Protein AF-A0A5N7ZAA3-F1 (afdb_monomer)

Solvent-accessible surface area (backbone atoms only — not comparable to full-atom values): 5442 Å² total; per-residue (Å²): 130,82,92,69,86,53,92,76,44,68,81,85,40,92,74,57,72,93,79,53,92,51,83,88,69,57,48,72,67,58,50,52,51,53,52,52,52,50,52,48,41,62,65,64,44,59,81,44,44,69,45,58,77,69,63,42,58,69,58,50,52,51,53,50,52,54,39,43,76,71,45,68,76,20,36,78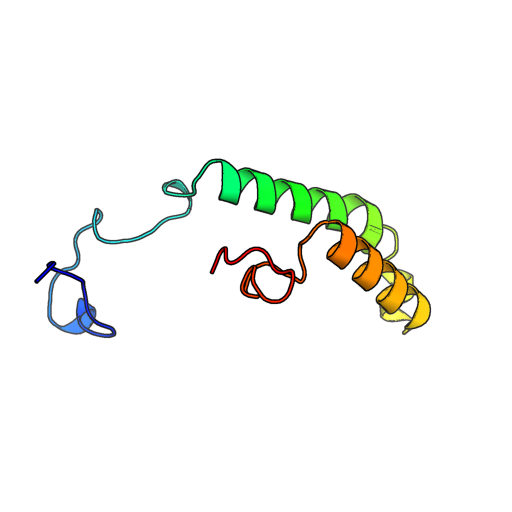,33,49,54,96,79,75,25,62,52,72,107

Nearest PDB structures (foldseek):
  3owa-assembly1_B  TM=9.869E-01  e=1.668E-03  Bacillus anthracis str. 'Ames Ancestor'
  3owa-assembly2_D  TM=9.888E-01  e=1.379E-03  Bacillus anthracis str. 'Ames Ancestor'
  3owa-assembly1_A  TM=9.849E-01  e=3.803E-03  Bacillus anthracis str. 'Ames Ancestor'
  2z1q-assembly1_A  TM=9.623E-01  e=4.052E-03  Thermus thermophilus HB8
  2z1q-assembly1_B  TM=9.315E-01  e=6.728E-03  Thermus thermophilus HB8

Mean predicted aligned error: 5.16 Å

Secondary structure (DSSP, 8-state):
---PPPTTGGGTSPPPGGGS--GGG--HHHHHHHHHHHHHIIIIIGGGHHHHHTT-HHHHHHHHHHHHHTTTTSTTS-GGGTS----

Foldseek 3Di:
DDPQQDVPNVVPDPDDPVNDDDPVNDDPVRVVVVVVVVVLCVPQPPVCVVCVVVVVVVSVVVSVVVCVVVLNVQCCPDVVVVHDNPD

Structure (mmCIF, N/CA/C/O backbone):
data_AF-A0A5N7ZAA3-F1
#
_entry.id   AF-A0A5N7ZAA3-F1
#
loop_
_atom_site.group_PDB
_atom_site.id
_atom_site.type_symbol
_atom_site.label_atom_id
_atom_site.label_alt_id
_atom_site.label_comp_id
_atom_site.label_asym_id
_atom_site.label_entity_id
_atom_site.label_seq_id
_atom_site.pdbx_PDB_ins_code
_atom_site.Cartn_x
_atom_site.Cartn_y
_atom_site.Cartn_z
_atom_site.occupancy
_atom_site.B_iso_or_equiv
_atom_site.auth_seq_id
_atom_site.auth_comp_id
_atom_site.auth_asym_id
_atom_site.auth_atom_id
_atom_site.pdbx_PDB_model_num
ATOM 1 N N . MET A 1 1 ? -9.421 4.376 31.631 1.00 45.34 1 MET A N 1
ATOM 2 C CA . MET A 1 1 ? -9.103 3.232 30.754 1.00 45.34 1 MET A CA 1
ATOM 3 C C . MET A 1 1 ? -10.198 3.184 29.718 1.00 45.34 1 MET A C 1
ATOM 5 O O . MET A 1 1 ? -11.345 2.991 30.098 1.00 45.34 1 MET A O 1
ATOM 9 N N . GLU A 1 2 ? -9.872 3.497 28.469 1.00 56.31 2 GLU A N 1
ATOM 10 C CA . GLU A 1 2 ? -10.831 3.475 27.363 1.00 56.31 2 GLU A CA 1
ATOM 11 C C . GLU A 1 2 ? -11.457 2.080 27.231 1.00 56.31 2 GLU A C 1
ATOM 13 O O . GLU A 1 2 ? -10.796 1.066 27.469 1.00 56.31 2 GLU A O 1
ATOM 18 N N . ASN A 1 3 ? -12.748 2.032 26.895 1.00 69.44 3 ASN A N 1
ATOM 19 C CA . ASN A 1 3 ? -13.524 0.804 26.695 1.00 69.44 3 ASN A CA 1
ATOM 20 C C . ASN A 1 3 ? -13.136 0.110 25.373 1.00 69.44 3 ASN 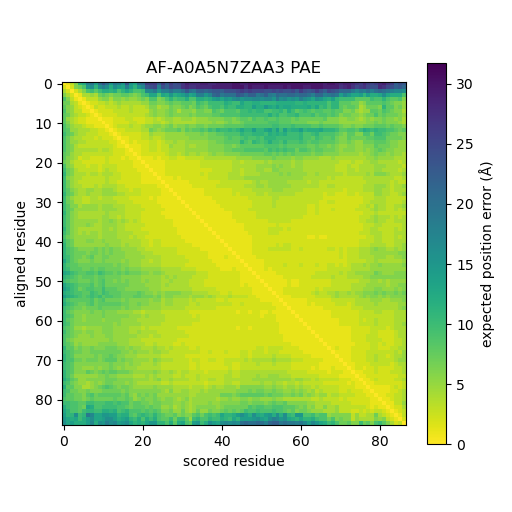A C 1
ATOM 22 O O . ASN A 1 3 ? -13.987 -0.148 24.532 1.00 69.44 3 ASN A O 1
ATOM 26 N N . ILE A 1 4 ? -11.853 -0.185 25.171 1.00 78.44 4 ILE A N 1
ATOM 27 C CA . ILE A 1 4 ? -11.359 -0.836 23.954 1.00 78.44 4 ILE A CA 1
ATOM 28 C C . ILE A 1 4 ? -11.712 -2.328 23.998 1.00 78.44 4 ILE A C 1
ATOM 30 O O . ILE A 1 4 ? -11.373 -3.032 24.958 1.00 78.44 4 ILE A O 1
ATOM 34 N N . THR A 1 5 ? -12.382 -2.818 22.951 1.00 81.88 5 THR A N 1
ATOM 35 C CA . THR A 1 5 ? -12.675 -4.246 22.764 1.00 81.88 5 THR A CA 1
ATOM 36 C C . THR A 1 5 ? -11.370 -5.017 22.591 1.00 81.88 5 THR A C 1
ATOM 38 O O . THR A 1 5 ? -10.587 -4.758 21.681 1.00 81.88 5 THR A O 1
ATOM 41 N N . ARG A 1 6 ? -11.116 -5.983 23.476 1.00 88.00 6 ARG A N 1
ATOM 42 C CA . ARG A 1 6 ? -9.919 -6.830 23.402 1.00 88.00 6 ARG A CA 1
ATOM 43 C C . ARG A 1 6 ? -10.084 -7.922 22.348 1.00 88.00 6 ARG A C 1
ATOM 45 O O . ARG A 1 6 ? -11.196 -8.378 22.079 1.00 88.00 6 ARG A O 1
ATOM 52 N N . GLY A 1 7 ? -8.962 -8.407 21.814 1.00 90.12 7 GLY A N 1
ATOM 53 C CA . GLY A 1 7 ? -8.950 -9.560 20.911 1.00 90.12 7 GLY A CA 1
ATOM 54 C C . GLY A 1 7 ? -9.725 -10.747 21.500 1.00 90.12 7 GLY A C 1
ATOM 55 O O . GLY A 1 7 ? -9.483 -11.147 22.638 1.00 90.12 7 GLY A O 1
ATOM 56 N 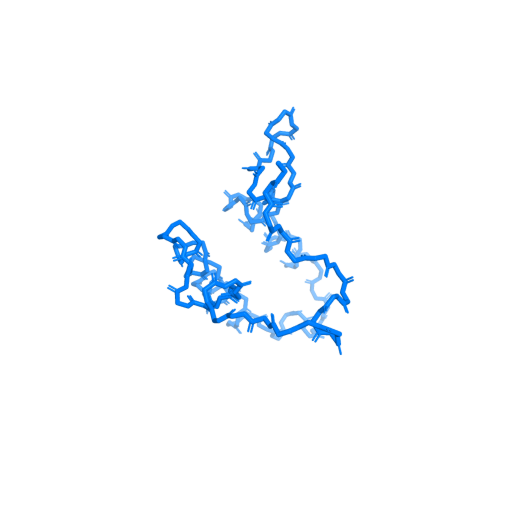N . GLY A 1 8 ? -10.697 -11.270 20.746 1.00 89.44 8 GLY A N 1
ATOM 57 C CA . GLY A 1 8 ? -11.560 -12.390 21.154 1.00 89.44 8 GLY A CA 1
ATOM 58 C C . GLY A 1 8 ? -12.730 -12.035 22.082 1.00 89.44 8 GLY A C 1
ATOM 59 O O . GLY A 1 8 ? -13.579 -12.886 22.337 1.00 89.44 8 GLY A O 1
ATOM 60 N N . GLN A 1 9 ? -12.832 -10.794 22.568 1.00 92.00 9 GLN A N 1
ATOM 61 C CA . GLN A 1 9 ? -13.879 -10.395 23.517 1.00 92.00 9 GLN A CA 1
ATOM 62 C C . GLN A 1 9 ? -15.290 -10.393 22.906 1.00 92.00 9 GLN A C 1
ATOM 64 O O . GLN A 1 9 ? -16.266 -10.572 23.635 1.00 92.00 9 GLN A O 1
ATOM 69 N N . PHE A 1 10 ? -15.392 -10.275 21.579 1.00 90.94 10 PHE A N 1
ATOM 70 C CA . PHE A 1 10 ? -16.649 -10.353 20.826 1.00 90.94 10 PHE A CA 1
ATOM 71 C C . PHE A 1 10 ? -17.400 -11.689 21.012 1.00 90.94 10 PHE A C 1
ATOM 73 O O . PHE A 1 10 ? -18.595 -11.763 20.754 1.00 90.94 10 PHE A O 1
ATOM 80 N N . LEU A 1 11 ? -16.726 -12.756 21.470 1.00 91.88 11 LEU A N 1
ATOM 81 C CA . LEU A 1 11 ? -17.351 -14.064 21.722 1.00 91.88 11 LEU A CA 1
ATOM 82 C C . LEU A 1 11 ? -18.252 -14.080 22.961 1.00 91.88 11 LEU A C 1
ATOM 84 O O . LEU A 1 11 ? -19.155 -14.906 23.061 1.00 91.88 11 LEU A O 1
ATOM 88 N N . VAL A 1 12 ? -17.960 -13.219 23.935 1.00 93.81 12 VAL A N 1
ATOM 89 C CA . VAL A 1 12 ? -18.580 -13.250 25.271 1.00 93.81 12 VAL A CA 1
ATOM 90 C C . VAL A 1 12 ? -19.264 -11.935 25.636 1.00 93.81 12 VAL A C 1
ATOM 92 O O . VAL A 1 12 ? -19.885 -11.836 26.693 1.00 93.81 12 VAL A O 1
ATOM 95 N N . LYS A 1 13 ? -19.137 -10.916 24.785 1.00 88.38 13 LYS A N 1
ATOM 96 C CA . LYS A 1 13 ? -19.707 -9.586 24.969 1.00 88.38 13 LYS A CA 1
ATOM 97 C C . LYS A 1 13 ? -20.223 -9.083 23.627 1.00 88.38 13 LYS A C 1
ATOM 99 O O . LYS A 1 13 ? -19.530 -9.198 22.624 1.00 88.38 13 LYS A O 1
ATOM 104 N N . GLU A 1 14 ? -21.412 -8.492 23.639 1.00 89.69 14 GLU A N 1
ATOM 105 C CA . GLU A 1 14 ? -21.963 -7.793 22.481 1.00 89.69 14 GLU A CA 1
ATOM 106 C C . GLU A 1 14 ? -21.044 -6.634 22.058 1.00 89.69 14 GLU A C 1
ATOM 108 O O . GLU A 1 14 ? -20.617 -5.826 22.891 1.00 89.69 14 GLU A O 1
ATOM 113 N N . THR A 1 15 ? -20.729 -6.579 20.764 1.00 88.81 15 THR A N 1
ATOM 114 C CA . THR A 1 15 ? -19.959 -5.504 20.127 1.00 88.81 15 THR A CA 1
ATOM 115 C C . THR A 1 15 ? -20.928 -4.615 19.369 1.00 88.81 15 THR A C 1
ATOM 117 O O . THR A 1 15 ? -21.707 -5.109 18.553 1.00 88.81 15 THR A O 1
ATOM 120 N N . LYS A 1 16 ? -20.905 -3.313 19.648 1.00 89.12 16 LYS A N 1
ATOM 121 C CA . LYS A 1 16 ? -21.777 -2.366 18.962 1.00 89.12 16 LYS A CA 1
ATOM 122 C C . LYS A 1 16 ? -21.202 -1.994 17.599 1.00 89.12 16 LYS A C 1
ATOM 124 O O . LYS A 1 16 ? -20.005 -2.143 17.377 1.00 89.12 16 LYS A O 1
ATOM 129 N N . CYS A 1 17 ? -22.042 -1.490 16.698 1.00 90.69 17 CYS A N 1
ATOM 130 C CA . CYS A 1 17 ? -21.606 -1.130 15.346 1.00 90.69 17 CYS A CA 1
ATOM 131 C C . CYS A 1 17 ? -20.574 0.006 15.363 1.00 90.69 17 CYS A C 1
ATOM 133 O O . CYS A 1 17 ? -19.628 -0.037 14.593 1.00 90.69 17 CYS A O 1
ATOM 135 N 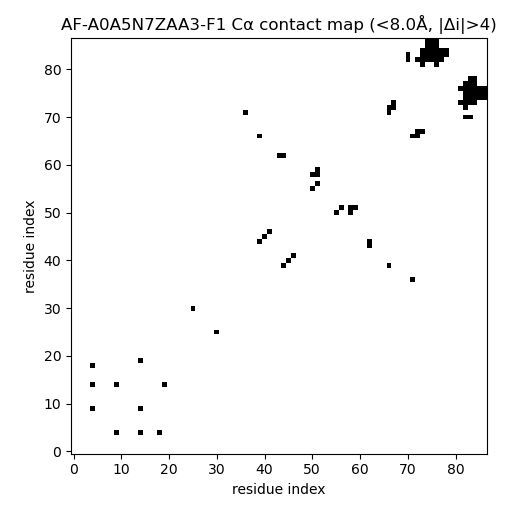N . GLU A 1 18 ? -20.711 0.967 16.281 1.00 89.81 18 GLU A N 1
ATOM 136 C CA . GLU A 1 18 ? -19.752 2.064 16.467 1.00 89.81 18 GLU A CA 1
ATOM 137 C C . GLU A 1 18 ? -18.352 1.617 16.930 1.00 89.81 18 GLU A C 1
ATOM 139 O O . GLU A 1 18 ? -17.401 2.385 16.827 1.00 89.81 18 GLU A O 1
ATOM 144 N N . ASP A 1 19 ? -18.220 0.384 17.429 1.00 88.88 19 ASP A N 1
ATOM 145 C CA . ASP A 1 19 ? -16.949 -0.195 17.876 1.00 88.88 19 ASP A CA 1
ATOM 146 C C . ASP A 1 19 ? -16.288 -1.061 16.778 1.00 88.88 19 ASP A C 1
ATOM 148 O O . ASP A 1 19 ? -15.318 -1.777 17.049 1.00 88.88 19 ASP A O 1
ATOM 152 N N . ILE A 1 20 ? -16.830 -1.050 15.554 1.00 90.94 20 ILE A N 1
ATOM 153 C CA . ILE A 1 20 ? -16.371 -1.845 14.410 1.00 90.94 20 ILE A CA 1
ATOM 154 C C . ILE A 1 20 ? -15.897 -0.894 13.315 1.00 90.94 20 ILE A C 1
ATOM 156 O O . ILE A 1 20 ? -16.651 -0.047 12.859 1.00 90.94 20 ILE A O 1
ATOM 160 N N . PHE A 1 21 ? -14.662 -1.083 12.858 1.00 93.12 21 PHE A N 1
ATOM 161 C CA . PHE A 1 21 ? -14.125 -0.351 11.718 1.00 93.12 21 PHE A CA 1
ATOM 162 C C . PHE A 1 21 ? -14.577 -0.987 10.397 1.00 93.12 21 PHE A C 1
ATOM 164 O O . PHE A 1 21 ? -14.422 -2.197 10.192 1.00 93.12 21 PHE A O 1
ATOM 171 N N . THR A 1 22 ? -15.114 -0.170 9.498 1.00 95.62 22 THR A N 1
ATOM 172 C CA . THR A 1 22 ? -15.650 -0.545 8.185 1.00 95.62 22 THR A CA 1
ATOM 173 C C . THR A 1 22 ? -15.000 0.285 7.068 1.00 95.62 22 THR A C 1
ATOM 175 O O . THR A 1 22 ? -14.357 1.295 7.347 1.00 95.62 22 THR A O 1
ATOM 178 N N . PRO A 1 23 ? -15.118 -0.105 5.784 1.00 95.38 23 PRO A N 1
ATOM 179 C CA . PRO A 1 23 ? -14.591 0.697 4.675 1.00 95.38 23 PRO A CA 1
ATOM 180 C C . PRO A 1 23 ? -15.163 2.119 4.596 1.00 95.38 23 PRO A C 1
ATOM 182 O O . PRO A 1 23 ? -14.512 3.014 4.061 1.00 95.38 23 PRO A O 1
ATOM 185 N N . GLU A 1 24 ? -16.373 2.330 5.108 1.00 95.38 24 GLU A N 1
ATOM 186 C CA . GLU A 1 24 ? -17.009 3.641 5.206 1.00 95.38 24 GLU A CA 1
ATOM 187 C C . GLU A 1 24 ? -16.307 4.571 6.214 1.00 95.38 24 GLU A C 1
ATOM 189 O O . GLU A 1 24 ? -16.462 5.787 6.115 1.00 95.38 24 GLU A O 1
ATOM 194 N N . ASP A 1 25 ? -15.500 4.022 7.130 1.00 95.81 25 ASP A N 1
ATOM 195 C CA . ASP A 1 25 ? -14.736 4.767 8.140 1.00 95.81 25 ASP A CA 1
ATOM 196 C C . ASP A 1 25 ? -13.334 5.187 7.658 1.00 95.81 25 ASP A C 1
ATOM 198 O O . ASP A 1 25 ? -12.577 5.803 8.415 1.00 95.81 25 ASP A O 1
ATOM 202 N N . PHE A 1 26 ? -12.952 4.854 6.417 1.00 95.44 26 PHE A N 1
ATOM 203 C CA . PHE A 1 26 ? -11.651 5.248 5.877 1.00 95.44 26 PHE A CA 1
ATOM 204 C C . PHE A 1 26 ? -11.492 6.772 5.828 1.00 95.44 26 PHE A C 1
ATOM 206 O O . PHE A 1 26 ? -12.373 7.497 5.362 1.00 95.44 26 PHE A O 1
ATOM 213 N N . SER A 1 27 ? -10.319 7.258 6.237 1.00 95.31 27 SER A N 1
ATOM 214 C CA . SER A 1 27 ? -9.957 8.666 6.077 1.00 95.31 27 SER A CA 1
ATOM 215 C C . SER A 1 27 ? -9.762 9.028 4.600 1.00 95.31 27 SER A C 1
ATOM 217 O O . SER A 1 27 ? -9.487 8.170 3.757 1.00 95.31 27 SER A O 1
ATOM 219 N N . GLU A 1 28 ? -9.845 10.322 4.274 1.00 94.81 28 GLU A N 1
ATOM 220 C CA . GLU A 1 28 ? -9.555 10.812 2.918 1.00 94.81 28 GLU A CA 1
ATOM 221 C C . GLU A 1 28 ? -8.159 10.386 2.445 1.00 94.81 28 GLU A C 1
ATOM 223 O O . GLU A 1 28 ? -7.994 9.953 1.307 1.00 94.81 28 GLU A O 1
ATOM 228 N N . GLU A 1 29 ? -7.169 10.419 3.336 1.00 91.31 29 GLU A N 1
ATOM 229 C CA . GLU A 1 29 ? -5.804 9.978 3.054 1.00 91.31 29 GLU A CA 1
ATOM 230 C C . GLU A 1 29 ? -5.731 8.478 2.721 1.00 91.31 29 GLU A C 1
ATOM 232 O O . GLU A 1 29 ? -5.098 8.089 1.738 1.00 91.31 29 GLU A O 1
ATOM 237 N N . GLN A 1 30 ? -6.437 7.629 3.475 1.00 92.81 30 GLN A N 1
ATOM 238 C CA . GLN A 1 30 ? -6.513 6.189 3.202 1.00 92.81 30 GLN A CA 1
ATOM 239 C C . GLN A 1 30 ? -7.198 5.903 1.857 1.00 92.81 30 GLN A C 1
ATOM 241 O O . GLN A 1 30 ? -6.750 5.035 1.101 1.00 92.81 30 GLN A O 1
ATOM 246 N N . LEU A 1 31 ? -8.253 6.653 1.522 1.00 95.31 31 LEU A N 1
ATOM 247 C CA . LEU A 1 31 ? -8.936 6.557 0.229 1.00 95.31 31 LEU A CA 1
ATOM 248 C C . LEU A 1 31 ? -8.026 6.996 -0.927 1.00 95.31 31 LEU A C 1
ATOM 250 O O . LEU A 1 31 ? -7.930 6.287 -1.930 1.00 95.31 31 LEU A O 1
ATOM 254 N N . MET A 1 32 ? -7.310 8.111 -0.770 1.00 92.81 32 MET A N 1
ATOM 255 C CA . MET A 1 32 ? -6.341 8.595 -1.758 1.00 92.81 32 MET A CA 1
ATOM 256 C C . MET A 1 32 ? -5.199 7.599 -1.977 1.00 92.81 32 MET A C 1
ATOM 258 O O . MET A 1 32 ? -4.825 7.338 -3.124 1.00 92.81 32 MET A O 1
ATOM 262 N N . MET A 1 33 ? -4.666 7.003 -0.907 1.00 91.75 33 MET A N 1
ATOM 263 C CA . MET A 1 33 ? -3.631 5.974 -1.010 1.00 91.75 33 MET A CA 1
ATOM 264 C C . MET A 1 33 ? -4.146 4.746 -1.772 1.00 91.75 33 MET A C 1
ATOM 266 O O . MET A 1 33 ? -3.486 4.280 -2.702 1.00 91.75 33 MET A O 1
ATOM 270 N N . ARG A 1 34 ? -5.350 4.254 -1.443 1.00 94.56 34 ARG A N 1
ATOM 271 C CA . ARG A 1 34 ? -5.999 3.141 -2.158 1.00 94.56 34 ARG A CA 1
ATOM 272 C C . ARG A 1 34 ? -6.116 3.425 -3.656 1.00 94.56 34 ARG A C 1
ATOM 274 O O . ARG A 1 34 ? -5.784 2.563 -4.471 1.00 94.56 34 ARG A O 1
ATOM 281 N N . ASP A 1 35 ? -6.598 4.610 -4.014 1.00 96.06 35 ASP A N 1
ATOM 282 C CA . ASP A 1 35 ? -6.826 4.985 -5.410 1.00 96.06 35 ASP A CA 1
ATOM 283 C C . ASP A 1 35 ? -5.502 5.142 -6.172 1.00 96.06 35 ASP A C 1
ATOM 285 O O . ASP A 1 35 ? -5.390 4.669 -7.304 1.00 96.06 35 ASP A O 1
ATOM 289 N N . SER A 1 36 ? -4.468 5.676 -5.517 1.00 94.12 36 SER A N 1
ATOM 290 C CA . SER A 1 36 ? -3.117 5.792 -6.083 1.00 94.12 36 SER A CA 1
ATOM 291 C C . SER A 1 36 ? -2.490 4.421 -6.363 1.00 94.12 36 SER A C 1
ATOM 293 O O . SER A 1 36 ? -1.924 4.195 -7.434 1.00 94.12 36 SER A O 1
ATOM 295 N N . VAL A 1 37 ? -2.637 3.465 -5.433 1.00 95.56 37 VAL A N 1
ATOM 296 C CA . VAL A 1 37 ? -2.192 2.074 -5.634 1.00 95.56 37 VAL A CA 1
ATOM 297 C C . VAL A 1 37 ? -2.930 1.445 -6.810 1.00 95.56 37 VAL A C 1
ATOM 299 O O . VAL A 1 37 ? -2.308 0.810 -7.662 1.00 95.56 37 VAL A O 1
ATOM 302 N N . LYS A 1 38 ? -4.251 1.624 -6.879 1.00 97.25 38 LYS A N 1
ATOM 303 C CA . LYS A 1 38 ? -5.068 1.066 -7.959 1.00 97.25 38 LYS A CA 1
ATOM 304 C C . LYS A 1 38 ? -4.632 1.597 -9.323 1.00 97.25 38 LYS A C 1
ATOM 306 O O . LYS A 1 38 ? -4.426 0.811 -10.242 1.00 97.25 38 LYS A O 1
ATOM 311 N N . GLU A 1 39 ? -4.427 2.905 -9.435 1.00 96.88 39 GLU A N 1
ATOM 312 C CA . GLU A 1 39 ? -3.962 3.537 -10.667 1.00 96.88 39 GLU A CA 1
ATOM 313 C C . GLU A 1 39 ? -2.583 3.020 -11.101 1.00 96.88 39 GLU A C 1
ATOM 315 O O . GLU A 1 39 ? -2.381 2.715 -12.278 1.00 96.88 39 GLU A O 1
ATOM 320 N N . PHE A 1 40 ? -1.650 2.863 -10.158 1.00 96.50 40 PHE A N 1
ATOM 321 C CA . PHE A 1 40 ? -0.336 2.283 -10.432 1.00 96.50 40 PHE A CA 1
ATOM 322 C C . PHE A 1 40 ? -0.447 0.848 -10.964 1.00 96.50 40 PHE A C 1
ATOM 324 O O . PHE A 1 40 ? 0.170 0.510 -11.975 1.00 96.50 40 PHE A O 1
ATOM 331 N N . VAL A 1 41 ? -1.271 0.006 -10.333 1.00 96.75 41 VAL A N 1
ATOM 332 C CA . VAL A 1 41 ? -1.484 -1.380 -10.776 1.00 96.75 41 VAL A CA 1
ATOM 333 C C . VAL A 1 41 ? -2.097 -1.425 -12.177 1.00 96.75 41 VAL A C 1
ATOM 335 O O . VAL A 1 41 ? -1.600 -2.156 -13.038 1.00 96.75 41 VAL A O 1
ATOM 338 N N . ASP A 1 42 ? -3.137 -0.630 -12.424 1.00 97.38 42 ASP A N 1
ATOM 339 C CA . ASP A 1 42 ? -3.867 -0.618 -13.694 1.00 97.38 42 ASP A CA 1
ATOM 340 C C . ASP A 1 42 ? -3.000 -0.118 -14.861 1.00 97.38 42 ASP A C 1
ATOM 342 O O . ASP A 1 42 ? -3.156 -0.586 -15.992 1.00 97.38 42 ASP A O 1
ATOM 346 N N . LYS A 1 43 ? -2.069 0.810 -14.604 1.00 95.50 43 LYS A N 1
ATOM 347 C CA . LYS A 1 43 ? -1.202 1.403 -15.635 1.00 95.50 43 LYS A CA 1
ATOM 348 C C . LYS A 1 43 ? 0.110 0.657 -15.841 1.00 95.50 43 LYS A C 1
ATOM 350 O O . LYS A 1 43 ? 0.521 0.457 -16.981 1.00 95.50 43 LYS A O 1
ATOM 355 N N . GLU A 1 44 ? 0.778 0.254 -14.765 1.00 93.88 44 GLU A N 1
ATOM 356 C CA . GLU A 1 44 ? 2.148 -0.265 -14.840 1.00 93.88 44 GLU A CA 1
ATOM 357 C C . GLU A 1 44 ? 2.180 -1.796 -14.833 1.00 93.88 44 GLU A C 1
ATOM 359 O O . GLU A 1 44 ? 2.959 -2.405 -15.570 1.00 93.88 44 GLU A O 1
ATOM 364 N N . LEU A 1 45 ? 1.322 -2.441 -14.035 1.00 94.88 45 LEU A N 1
ATOM 365 C CA . LEU A 1 45 ? 1.402 -3.885 -13.797 1.00 94.88 45 LEU A CA 1
ATOM 366 C C . LEU A 1 45 ? 0.491 -4.661 -14.743 1.00 94.88 45 LEU A C 1
ATOM 368 O O . LEU A 1 45 ? 0.953 -5.578 -15.425 1.00 94.88 45 LEU A O 1
ATOM 372 N N . TRP A 1 46 ? -0.792 -4.300 -14.804 1.00 96.50 46 TRP A N 1
ATOM 373 C CA . TRP A 1 46 ? -1.794 -5.059 -15.553 1.00 96.50 46 TRP A CA 1
ATOM 374 C C . TRP A 1 46 ? -1.475 -5.189 -17.052 1.00 96.50 46 TRP A C 1
ATOM 376 O O . TRP A 1 46 ? -1.501 -6.316 -17.558 1.00 96.50 46 TRP A O 1
ATOM 386 N N . PRO A 1 47 ? -1.070 -4.118 -17.767 1.00 96.69 47 PRO A N 1
ATOM 387 C CA . PRO A 1 47 ? -0.713 -4.215 -19.184 1.00 96.69 47 PRO A CA 1
ATOM 388 C C . PRO A 1 47 ? 0.535 -5.071 -19.432 1.00 96.69 47 PRO A C 1
ATOM 390 O O . PRO A 1 47 ? 0.728 -5.587 -20.529 1.00 96.69 47 PRO A O 1
ATOM 393 N N . ASN A 1 48 ? 1.377 -5.239 -18.410 1.00 96.06 48 ASN A N 1
ATOM 394 C CA . ASN A 1 48 ? 2.643 -5.959 -18.483 1.00 96.06 48 ASN A CA 1
ATOM 395 C C . ASN A 1 48 ? 2.602 -7.329 -17.786 1.00 96.06 48 ASN A C 1
ATOM 397 O O . ASN A 1 48 ? 3.653 -7.944 -17.590 1.00 96.06 48 ASN A O 1
ATOM 401 N N . LYS A 1 49 ? 1.410 -7.840 -17.437 1.00 95.75 49 LYS A N 1
ATOM 402 C CA . LYS A 1 49 ? 1.231 -9.101 -16.698 1.00 95.75 49 LYS A CA 1
ATOM 403 C C . LYS A 1 49 ? 2.037 -10.267 -17.288 1.00 95.75 49 LYS A C 1
ATOM 405 O O . LYS A 1 49 ? 2.698 -10.993 -16.552 1.00 95.75 49 LYS A O 1
ATOM 410 N N . ASP A 1 50 ? 2.042 -10.416 -18.611 1.00 97.44 50 ASP A N 1
ATOM 411 C CA . ASP A 1 50 ? 2.748 -11.507 -19.296 1.00 97.44 50 ASP A CA 1
ATOM 412 C C . ASP A 1 50 ? 4.261 -11.529 -19.023 1.00 97.44 50 ASP A C 1
ATOM 414 O O . ASP A 1 50 ? 4.884 -12.592 -19.078 1.00 97.44 50 ASP A O 1
ATOM 418 N N . ARG A 1 51 ? 4.874 -10.373 -18.731 1.00 97.38 51 ARG A N 1
ATOM 419 C CA . ARG A 1 51 ? 6.297 -10.292 -18.362 1.00 97.38 51 ARG A CA 1
ATOM 420 C C . ARG A 1 51 ? 6.542 -10.937 -17.002 1.00 97.38 51 ARG A C 1
ATOM 422 O O . ARG A 1 51 ? 7.499 -11.696 -16.853 1.00 97.38 51 ARG A O 1
ATOM 429 N N . PHE A 1 52 ? 5.637 -10.711 -16.049 1.00 93.81 52 PHE A N 1
ATOM 430 C CA . PHE A 1 52 ? 5.682 -11.359 -14.738 1.00 93.81 52 PHE A CA 1
ATOM 431 C C . PHE A 1 52 ? 5.522 -12.880 -14.859 1.00 93.81 52 PHE A C 1
ATOM 433 O O . PHE A 1 52 ? 6.325 -13.620 -14.294 1.00 93.81 52 PHE A O 1
ATOM 440 N N . GLU A 1 53 ? 4.562 -13.357 -15.660 1.00 95.25 53 GLU A N 1
ATOM 441 C CA . GLU A 1 53 ? 4.341 -14.798 -15.894 1.00 95.25 53 GLU A CA 1
ATOM 442 C C . GLU A 1 53 ? 5.568 -15.483 -1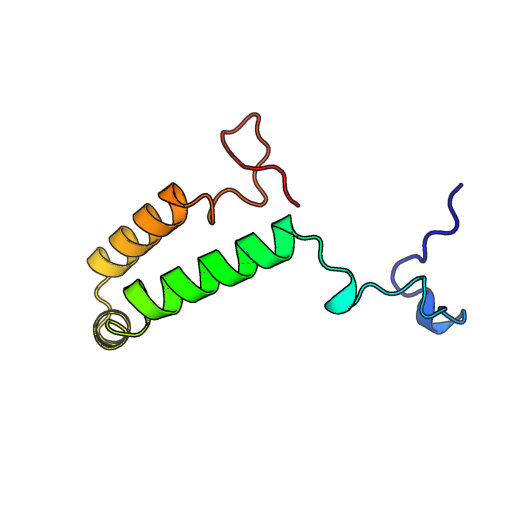6.524 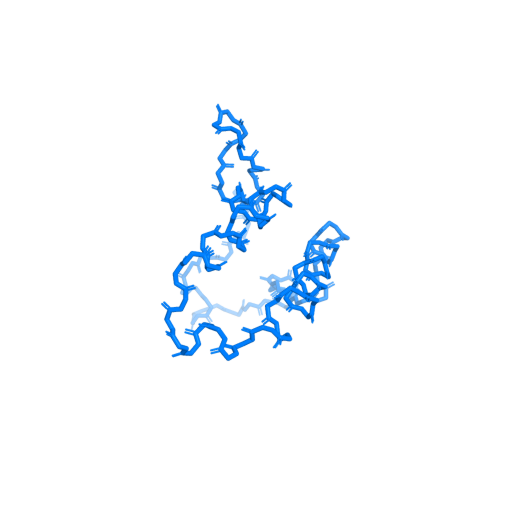1.00 95.25 53 GLU A C 1
ATOM 444 O O . GLU A 1 53 ? 5.891 -16.636 -16.231 1.00 95.25 53 GLU A O 1
ATOM 449 N N . LYS A 1 54 ? 6.312 -14.748 -17.358 1.00 97.50 54 LYS A N 1
ATOM 450 C CA . LYS A 1 54 ? 7.572 -15.199 -17.970 1.00 97.50 54 LYS A CA 1
ATOM 451 C C . LYS A 1 54 ? 8.797 -15.041 -17.063 1.00 97.50 54 LYS A C 1
ATOM 453 O O . LYS A 1 54 ? 9.905 -15.326 -17.513 1.00 97.50 54 LYS A O 1
ATOM 458 N N . LYS A 1 55 ? 8.613 -14.650 -15.797 1.00 96.69 55 LYS A N 1
ATOM 459 C CA . LYS A 1 55 ? 9.680 -14.455 -14.800 1.00 96.69 55 LYS A CA 1
ATOM 460 C C . LYS A 1 55 ? 10.709 -13.395 -15.205 1.00 96.69 55 LYS A C 1
ATOM 462 O O . LYS A 1 55 ? 11.902 -13.548 -14.944 1.00 96.69 55 LYS A O 1
ATOM 467 N N . ASP A 1 56 ? 10.258 -12.313 -15.830 1.00 97.50 56 ASP A N 1
ATOM 468 C CA . ASP A 1 56 ? 11.090 -11.132 -16.064 1.00 97.50 56 ASP A CA 1
ATOM 469 C C . ASP A 1 56 ? 11.354 -10.399 -14.733 1.00 97.50 56 ASP A C 1
ATOM 471 O O . ASP A 1 56 ? 10.655 -9.462 -14.353 1.00 97.50 56 ASP A O 1
ATOM 475 N N . TYR A 1 57 ? 12.352 -10.868 -13.981 1.00 96.31 57 TYR A N 1
ATOM 47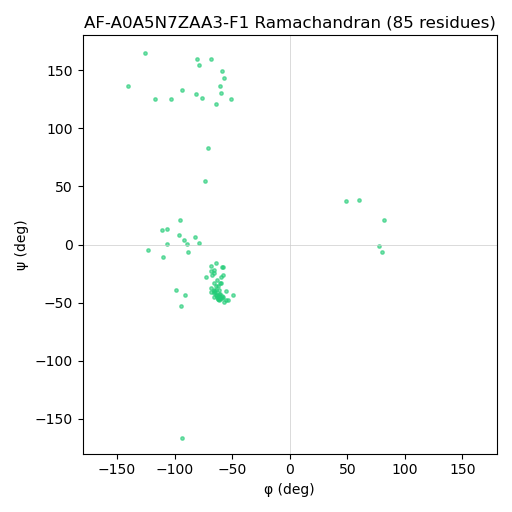6 C CA . TYR A 1 57 ? 12.690 -10.309 -12.670 1.00 96.31 57 TYR A CA 1
ATOM 477 C C . TYR A 1 57 ? 13.251 -8.887 -12.740 1.00 96.31 57 TYR A C 1
ATOM 479 O O . TYR A 1 57 ? 13.096 -8.140 -11.776 1.00 96.31 57 TYR A O 1
ATOM 487 N N . ALA A 1 58 ? 13.859 -8.501 -13.865 1.00 97.44 58 ALA A N 1
ATOM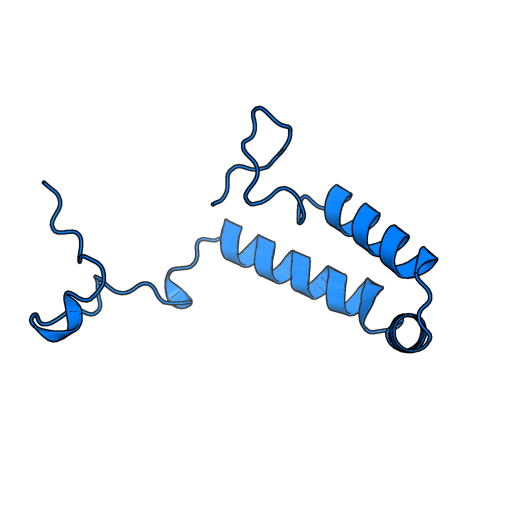 488 C CA . ALA A 1 58 ? 14.338 -7.137 -14.062 1.00 97.44 58 ALA A CA 1
ATOM 489 C C . ALA A 1 58 ? 13.159 -6.156 -14.087 1.00 97.44 58 ALA A C 1
ATOM 491 O O . ALA A 1 58 ? 13.210 -5.106 -13.450 1.00 97.44 58 ALA A O 1
ATOM 492 N N . PHE A 1 59 ? 12.060 -6.537 -14.745 1.00 96.38 59 PHE A N 1
ATOM 493 C CA . PHE A 1 59 ? 10.834 -5.746 -14.716 1.00 96.38 59 PHE A CA 1
ATOM 494 C C . PHE A 1 59 ? 10.195 -5.691 -13.328 1.00 96.38 59 PHE A C 1
ATOM 496 O O . PHE A 1 59 ? 9.745 -4.633 -12.898 1.00 96.38 59 PHE A O 1
ATOM 503 N N . THR A 1 60 ? 10.199 -6.805 -12.590 1.00 96.06 60 THR A N 1
ATOM 504 C CA . THR A 1 60 ? 9.721 -6.811 -11.201 1.00 96.06 60 THR A CA 1
ATOM 505 C C . THR A 1 60 ? 10.504 -5.826 -10.335 1.00 96.06 60 THR A C 1
ATOM 507 O O . THR A 1 60 ? 9.896 -5.068 -9.584 1.00 96.06 60 THR A O 1
ATOM 510 N N . GLU A 1 61 ? 11.835 -5.800 -10.446 1.00 97.19 61 GLU A N 1
ATOM 511 C CA . GLU A 1 61 ? 12.667 -4.833 -9.724 1.00 97.19 61 GLU A CA 1
ATOM 512 C C . GLU A 1 61 ? 12.326 -3.389 -10.118 1.00 97.19 61 GLU A C 1
ATOM 514 O O . GLU A 1 61 ? 12.165 -2.537 -9.245 1.00 97.19 61 GLU A O 1
ATOM 519 N N . GLU A 1 62 ? 12.165 -3.114 -11.415 1.00 96.81 62 GLU A N 1
ATOM 520 C CA . GLU A 1 62 ? 11.773 -1.794 -11.919 1.00 96.81 62 GLU A CA 1
ATOM 521 C C . GLU A 1 62 ? 10.435 -1.330 -11.318 1.00 96.81 62 GLU A C 1
ATOM 523 O O . GLU A 1 62 ? 10.345 -0.225 -10.780 1.00 96.81 62 GLU A O 1
ATOM 528 N N . CYS A 1 63 ? 9.407 -2.185 -11.341 1.00 96.31 63 CYS A N 1
ATOM 529 C CA . CYS A 1 63 ? 8.110 -1.888 -10.735 1.00 96.31 63 CYS A CA 1
ATOM 530 C C . CYS A 1 63 ? 8.221 -1.651 -9.224 1.00 96.31 63 CYS A C 1
ATOM 532 O O . CYS A 1 63 ? 7.572 -0.746 -8.704 1.00 96.31 63 CYS A O 1
ATOM 534 N N . MET A 1 64 ? 9.054 -2.419 -8.517 1.00 95.56 64 MET A N 1
ATOM 535 C CA . MET A 1 64 ? 9.280 -2.215 -7.083 1.00 95.56 64 MET A CA 1
ATOM 536 C C . MET A 1 64 ? 9.964 -0.876 -6.796 1.00 95.56 64 MET A C 1
ATOM 538 O O . MET A 1 64 ? 9.582 -0.195 -5.847 1.00 95.56 64 MET A O 1
ATOM 542 N N . ARG A 1 65 ? 10.927 -0.451 -7.624 1.00 96.12 65 ARG A N 1
ATOM 543 C CA . ARG A 1 65 ? 11.546 0.880 -7.500 1.00 96.12 65 ARG A CA 1
ATOM 544 C C . ARG A 1 65 ? 10.513 1.990 -7.680 1.00 96.12 65 ARG A C 1
ATOM 546 O O . ARG A 1 65 ? 10.419 2.852 -6.813 1.00 96.12 65 ARG A O 1
ATOM 553 N N . LYS A 1 66 ? 9.676 1.904 -8.719 1.00 95.31 66 LYS A N 1
ATOM 554 C CA . LYS A 1 66 ? 8.566 2.847 -8.949 1.00 95.31 66 LYS A CA 1
ATOM 555 C C . LYS A 1 66 ? 7.579 2.878 -7.774 1.00 95.31 66 LYS A C 1
ATOM 557 O O . LYS A 1 66 ? 7.200 3.948 -7.315 1.00 95.31 66 LYS A O 1
ATOM 562 N N . ALA A 1 67 ? 7.196 1.717 -7.241 1.00 94.50 67 ALA A N 1
ATOM 563 C CA . ALA A 1 67 ? 6.320 1.636 -6.070 1.00 94.50 67 ALA A CA 1
ATOM 564 C C . ALA A 1 67 ? 6.955 2.272 -4.818 1.00 94.50 67 ALA A C 1
ATOM 566 O O . ALA A 1 67 ? 6.259 2.903 -4.024 1.00 94.50 67 ALA A O 1
ATOM 567 N N . GLY A 1 68 ? 8.275 2.139 -4.652 1.00 92.94 68 GLY A N 1
ATOM 568 C CA . GLY A 1 68 ? 9.032 2.807 -3.594 1.00 92.94 68 GLY A CA 1
ATOM 569 C C . GLY A 1 68 ? 9.060 4.329 -3.746 1.00 92.94 68 GLY A C 1
ATOM 570 O O . GLY A 1 68 ? 8.861 5.033 -2.763 1.00 92.94 68 GLY A O 1
ATOM 571 N N . GLU A 1 69 ? 9.233 4.841 -4.968 1.00 91.81 69 GLU A N 1
ATOM 572 C CA . GLU A 1 69 ? 9.168 6.282 -5.270 1.00 91.81 69 GLU A CA 1
ATOM 573 C C . GLU A 1 69 ? 7.782 6.881 -4.985 1.00 91.81 69 GLU A C 1
ATOM 575 O O . GLU A 1 69 ? 7.679 8.036 -4.581 1.00 91.81 69 GLU A O 1
ATOM 580 N N . LEU A 1 70 ? 6.721 6.079 -5.127 1.00 91.12 70 LEU A N 1
ATOM 581 C CA . LEU A 1 70 ? 5.351 6.433 -4.738 1.00 91.12 70 LEU A CA 1
ATOM 582 C C . LEU A 1 70 ? 5.090 6.315 -3.222 1.00 91.12 70 LEU A C 1
ATOM 584 O O . LEU A 1 70 ? 3.965 6.525 -2.780 1.00 91.12 70 LEU A O 1
ATOM 588 N N . GLY A 1 71 ? 6.092 5.938 -2.420 1.00 89.75 71 GLY A N 1
ATOM 589 C CA . GLY A 1 71 ? 5.977 5.775 -0.966 1.00 89.75 71 GLY A CA 1
ATOM 590 C C . GLY A 1 71 ? 5.290 4.480 -0.513 1.00 89.75 71 GLY A C 1
ATOM 591 O O . GLY A 1 71 ? 5.234 4.193 0.682 1.00 89.75 71 GLY A O 1
ATOM 592 N N . LEU A 1 72 ? 4.833 3.637 -1.444 1.00 91.44 72 LEU A N 1
ATOM 593 C CA . LEU A 1 72 ? 4.014 2.453 -1.147 1.00 91.44 72 LEU A CA 1
ATOM 594 C C . LEU A 1 72 ? 4.767 1.378 -0.349 1.00 91.44 72 LEU A C 1
ATOM 596 O O . LEU A 1 72 ? 4.153 0.572 0.345 1.00 91.44 72 LEU A O 1
ATOM 600 N N . LEU A 1 73 ? 6.100 1.361 -0.436 1.00 93.25 73 LEU A N 1
ATOM 601 C CA . LEU A 1 73 ? 6.953 0.410 0.288 1.00 93.25 73 LEU A CA 1
ATOM 602 C C . LEU A 1 73 ? 7.357 0.894 1.693 1.00 93.25 73 LEU A C 1
ATOM 604 O O . LEU A 1 73 ? 7.972 0.135 2.439 1.00 93.25 73 LEU A O 1
ATOM 608 N N . GLY A 1 74 ? 7.019 2.136 2.055 1.00 91.88 74 GLY A N 1
ATOM 609 C CA . GLY A 1 74 ? 7.385 2.765 3.328 1.00 91.88 74 GLY A CA 1
ATOM 610 C C . GLY A 1 74 ? 6.239 2.901 4.331 1.00 91.88 74 GLY A C 1
ATOM 611 O O . GLY A 1 74 ? 6.470 3.406 5.423 1.00 91.88 74 GLY A O 1
ATOM 612 N N . VAL A 1 75 ? 5.025 2.450 3.993 1.00 90.50 75 VAL A N 1
ATOM 613 C CA . VAL A 1 75 ? 3.790 2.689 4.773 1.00 90.50 75 VAL A CA 1
ATOM 614 C C . VAL A 1 75 ? 3.926 2.275 6.244 1.00 90.50 75 VAL A C 1
ATOM 616 O O . VAL A 1 75 ? 3.606 3.053 7.133 1.00 90.50 75 VAL A O 1
ATOM 619 N N . ALA A 1 76 ? 4.453 1.078 6.512 1.00 88.50 76 ALA A N 1
ATOM 620 C CA . ALA A 1 76 ? 4.632 0.554 7.871 1.00 88.50 76 ALA A CA 1
ATOM 621 C C . ALA A 1 76 ? 6.009 0.879 8.489 1.00 88.50 76 ALA A C 1
ATOM 623 O O . ALA A 1 76 ? 6.342 0.386 9.567 1.00 88.50 76 ALA A O 1
ATOM 624 N N . VAL A 1 77 ? 6.849 1.641 7.785 1.00 91.88 77 VAL A N 1
ATOM 625 C CA . VAL A 1 77 ? 8.202 1.984 8.234 1.00 91.88 77 VAL A CA 1
ATOM 626 C C . VAL A 1 77 ? 8.146 3.332 8.964 1.00 91.88 77 VAL A C 1
ATOM 628 O O . VAL A 1 77 ? 7.547 4.265 8.432 1.00 91.88 77 VAL A O 1
ATOM 631 N N . PRO A 1 78 ? 8.763 3.471 10.152 1.00 91.81 78 PRO A N 1
ATOM 632 C CA . PRO A 1 78 ? 8.815 4.749 10.863 1.00 91.81 78 PRO A CA 1
ATOM 633 C C . PRO A 1 78 ? 9.490 5.864 10.056 1.00 91.81 78 PRO A C 1
ATOM 635 O O . PRO A 1 78 ? 10.452 5.607 9.318 1.00 91.81 78 PRO A O 1
ATOM 638 N N . GLU A 1 79 ? 9.073 7.114 10.266 1.00 90.06 79 GLU A N 1
ATOM 639 C CA . GLU A 1 79 ? 9.646 8.275 9.562 1.00 90.06 79 GLU A CA 1
ATOM 640 C C . GLU A 1 79 ? 11.151 8.429 9.827 1.00 90.06 79 GLU A C 1
ATOM 642 O O . GLU A 1 79 ? 11.921 8.788 8.936 1.00 90.06 79 GLU A O 1
ATOM 647 N N . ALA A 1 80 ? 11.607 8.063 11.032 1.00 92.81 80 ALA A N 1
ATOM 648 C CA . ALA A 1 80 ? 13.021 8.085 11.419 1.00 92.81 80 ALA A CA 1
ATOM 649 C C . ALA A 1 80 ? 13.929 7.225 10.514 1.00 92.81 80 ALA A C 1
ATOM 651 O O . ALA A 1 80 ? 15.146 7.420 10.496 1.00 92.81 80 ALA A O 1
ATOM 652 N N . TYR A 1 81 ? 13.349 6.283 9.766 1.00 91.38 81 TYR A N 1
ATOM 653 C CA . TYR A 1 81 ? 14.046 5.424 8.809 1.00 91.38 81 TYR A CA 1
ATOM 654 C C . TYR A 1 81 ? 13.683 5.734 7.348 1.00 91.38 81 TYR A C 1
ATOM 656 O O . TYR A 1 81 ? 14.030 4.959 6.459 1.00 91.38 81 TYR A O 1
ATOM 664 N N . GLY A 1 82 ? 13.012 6.863 7.093 1.00 85.81 82 GLY A N 1
ATOM 665 C CA . GLY A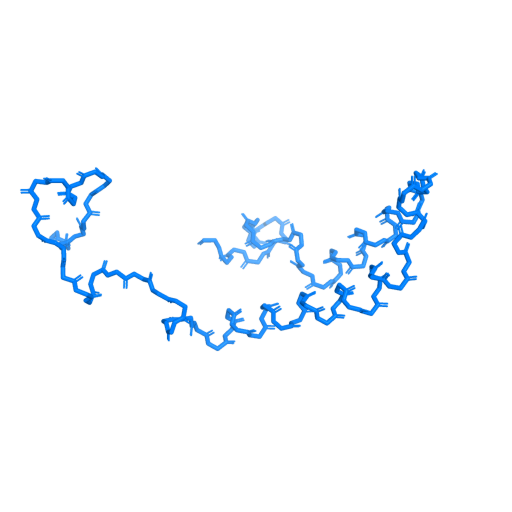 1 82 ? 12.577 7.282 5.760 1.00 85.81 82 GLY A CA 1
ATOM 666 C C . GLY A 1 82 ? 11.277 6.627 5.283 1.00 85.81 82 GLY A C 1
ATOM 667 O O . GLY A 1 82 ? 11.059 6.545 4.076 1.00 85.81 82 GLY A O 1
ATOM 668 N N . GLY A 1 83 ? 10.453 6.119 6.205 1.00 86.81 83 GLY A N 1
ATOM 669 C CA . GLY A 1 83 ? 9.105 5.628 5.917 1.00 86.81 83 GLY A CA 1
ATOM 670 C C . GLY A 1 83 ? 8.015 6.680 6.133 1.00 86.81 83 GLY A C 1
ATOM 671 O O . GLY A 1 83 ? 8.317 7.863 6.261 1.00 86.81 83 GLY A O 1
ATOM 672 N N . LEU A 1 84 ? 6.757 6.235 6.157 1.00 82.81 84 LEU A N 1
ATOM 673 C CA . LEU A 1 84 ? 5.576 7.100 6.291 1.00 82.81 84 LEU A CA 1
ATOM 674 C C . LEU A 1 84 ? 4.851 6.962 7.642 1.00 82.81 84 LEU A C 1
ATOM 676 O O . LEU A 1 84 ? 3.969 7.758 7.920 1.00 82.81 84 LEU A O 1
ATOM 680 N N . GLU A 1 85 ? 5.190 5.962 8.466 1.00 79.44 85 GLU A N 1
ATOM 681 C CA . GLU A 1 85 ? 4.588 5.728 9.795 1.00 79.44 85 GLU A CA 1
ATOM 682 C C . GLU A 1 85 ? 3.041 5.745 9.811 1.00 79.44 85 GLU A C 1
ATOM 684 O O . GLU A 1 85 ? 2.410 6.196 10.761 1.00 79.44 85 GLU A O 1
ATOM 689 N N . MET A 1 86 ? 2.414 5.211 8.758 1.00 74.94 86 MET A N 1
ATOM 690 C CA . MET A 1 86 ? 0.952 5.192 8.566 1.00 74.94 86 MET A CA 1
ATOM 691 C C . MET A 1 86 ? 0.297 3.880 9.049 1.00 74.94 86 MET A C 1
ATOM 693 O O . MET A 1 86 ? -0.762 3.494 8.548 1.00 74.94 86 MET A O 1
ATOM 697 N N . GLY A 1 87 ? 0.978 3.144 9.934 1.00 61.88 87 GLY A N 1
ATOM 698 C CA . GLY A 1 87 ? 0.600 1.802 10.403 1.00 61.88 87 GLY A CA 1
ATOM 699 C C . GLY A 1 87 ? -0.326 1.774 11.612 1.00 61.88 87 GLY A C 1
ATOM 700 O O . GLY A 1 87 ? -0.333 2.750 12.390 1.00 61.88 87 GLY A O 1
#

Sequence (87 aa):
MENITRGGQFLVKETKCEDIFTPEDFSEEQLMMRDSVKEFVDKELWPNKDRFEKKDYAFTEECMRKAGELGLLGVAVPEAYGGLEMG

Radius of gyration: 18.71 Å; Cα contacts (8 Å, |Δi|>4): 50; chains: 1; bounding box: 36×26×50 Å

pLDDT: mean 91.12, std 8.65, range [45.34, 97.5]